Protein AF-A0A7M5X334-F1 (afdb_monomer_lite)

pLDDT: mean 76.58, std 9.31, range [53.94, 92.88]

Foldseek 3Di:
DAEQWEWEWDVVVDVVPTDIDIDDHDDPVDPFPNVVVVVPDDDDDKDKFFLVPDDPDPVSVCVQQDWTWDDDRHDTDTDRNVVDRIDIYDHYDYYDDDD

Structure (mmCIF, N/CA/C/O backbone):
data_AF-A0A7M5X334-F1
#
_entry.id   AF-A0A7M5X334-F1
#
loop_
_atom_site.group_PDB
_atom_site.id
_atom_site.type_symbol
_atom_site.label_atom_id
_atom_site.label_alt_id
_atom_site.label_comp_id
_atom_site.label_asym_id
_atom_site.label_entity_id
_atom_site.label_seq_id
_atom_site.pdbx_PDB_ins_code
_atom_site.Cartn_x
_atom_site.Cartn_y
_atom_site.Cartn_z
_atom_site.occupancy
_atom_site.B_iso_or_equiv
_atom_site.auth_seq_id
_atom_site.auth_comp_id
_atom_site.auth_asym_id
_atom_site.auth_atom_id
_atom_site.pdbx_PDB_model_num
ATOM 1 N N . MET A 1 1 ? -4.449 -2.944 -0.217 1.00 67.50 1 MET A N 1
ATOM 2 C CA . MET A 1 1 ? -3.144 -3.511 0.207 1.00 67.50 1 MET A CA 1
ATOM 3 C C . MET A 1 1 ? -2.250 -2.354 0.609 1.00 67.50 1 MET A C 1
ATOM 5 O O . MET A 1 1 ? -2.324 -1.331 -0.057 1.00 67.50 1 MET A O 1
ATOM 9 N N . VAL A 1 2 ? -1.483 -2.477 1.691 1.00 72.38 2 VAL A N 1
ATOM 10 C CA . VAL A 1 2 ? -0.601 -1.404 2.190 1.00 72.38 2 VAL A CA 1
ATOM 11 C C . VAL A 1 2 ? 0.832 -1.919 2.248 1.00 72.38 2 VAL A C 1
ATOM 13 O O . VAL A 1 2 ? 1.049 -3.077 2.610 1.00 72.38 2 VAL A O 1
ATOM 16 N N . TYR A 1 3 ? 1.797 -1.069 1.899 1.00 74.25 3 TYR A N 1
ATOM 17 C CA . TYR A 1 3 ? 3.214 -1.424 1.875 1.00 74.25 3 TYR A CA 1
ATOM 18 C C . TYR A 1 3 ? 4.000 -0.601 2.891 1.00 74.25 3 TYR A C 1
ATOM 20 O O . TYR A 1 3 ? 3.832 0.614 2.960 1.00 74.25 3 TYR A O 1
ATOM 28 N N . GLY A 1 4 ? 4.896 -1.252 3.631 1.00 75.75 4 GLY A N 1
ATOM 29 C CA . GLY A 1 4 ? 5.865 -0.554 4.475 1.00 75.75 4 GLY A CA 1
ATOM 30 C C . GLY A 1 4 ? 7.038 0.013 3.675 1.00 75.75 4 GLY A C 1
ATOM 31 O O . GLY A 1 4 ? 7.421 1.165 3.847 1.00 75.75 4 GLY A O 1
ATOM 32 N N . SER A 1 5 ? 7.630 -0.804 2.800 1.00 82.81 5 SER A N 1
ATOM 33 C CA . SER A 1 5 ? 8.836 -0.460 2.039 1.00 82.81 5 SER A CA 1
ATOM 34 C C . SER A 1 5 ? 8.996 -1.335 0.788 1.00 82.81 5 SER A C 1
ATOM 36 O O . SER A 1 5 ? 8.251 -2.29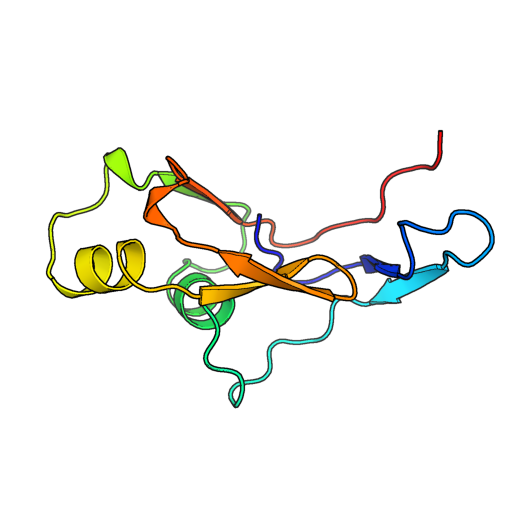7 0.589 1.00 82.81 5 SER A O 1
ATOM 38 N N . GLY A 1 6 ? 9.989 -1.026 -0.051 1.00 87.75 6 GLY A N 1
ATOM 39 C CA . GLY A 1 6 ? 10.377 -1.861 -1.189 1.00 87.75 6 GLY A CA 1
ATOM 40 C C . GLY A 1 6 ? 10.339 -1.123 -2.521 1.00 87.75 6 GLY A C 1
ATOM 41 O O . GLY A 1 6 ? 10.731 0.043 -2.616 1.00 87.75 6 GLY A O 1
ATOM 42 N N . GLN A 1 7 ? 9.908 -1.822 -3.565 1.00 91.25 7 GLN A N 1
ATOM 43 C CA . GLN A 1 7 ? 9.913 -1.327 -4.938 1.00 91.25 7 GLN A CA 1
ATOM 44 C C . GLN A 1 7 ? 8.595 -1.643 -5.640 1.00 91.25 7 GLN A C 1
ATOM 46 O O . GLN A 1 7 ? 7.961 -2.660 -5.364 1.00 91.25 7 GLN A O 1
ATOM 51 N N . PHE A 1 8 ? 8.205 -0.785 -6.578 1.00 88.94 8 PHE A N 1
ATOM 52 C CA . PHE A 1 8 ? 6.973 -0.934 -7.347 1.00 88.94 8 PHE A CA 1
ATOM 53 C C . PHE A 1 8 ? 7.187 -0.549 -8.817 1.00 88.94 8 PHE A C 1
ATOM 55 O O . PHE A 1 8 ? 8.189 0.076 -9.171 1.00 88.94 8 PHE A O 1
ATOM 62 N N . TRP A 1 9 ? 6.244 -0.930 -9.681 1.00 89.31 9 TRP A N 1
ATOM 63 C CA . TRP A 1 9 ? 6.207 -0.455 -11.064 1.00 89.31 9 TRP A CA 1
ATOM 64 C C . TRP A 1 9 ? 5.582 0.942 -11.113 1.00 89.31 9 TRP A C 1
ATOM 66 O O . TRP A 1 9 ? 4.377 1.093 -10.921 1.00 89.31 9 TRP A O 1
ATOM 76 N N . ASN A 1 10 ? 6.385 1.963 -11.391 1.00 88.88 10 ASN A N 1
ATOM 77 C CA . ASN A 1 10 ? 5.880 3.294 -11.717 1.00 88.88 10 ASN A CA 1
ATOM 78 C C . ASN A 1 10 ? 5.386 3.295 -13.170 1.00 88.88 10 ASN A C 1
ATOM 80 O O . ASN A 1 10 ? 5.936 2.573 -14.008 1.00 88.88 10 ASN A O 1
ATOM 84 N N . LYS A 1 11 ? 4.324 4.050 -13.466 1.00 88.19 11 LYS A N 1
ATOM 85 C CA . LYS A 1 11 ? 3.602 4.028 -14.742 1.00 88.19 11 LYS A CA 1
ATOM 86 C C . LYS A 1 11 ? 3.159 2.623 -15.146 1.00 88.19 11 LYS A C 1
ATOM 88 O O . LYS A 1 11 ? 3.183 2.277 -16.327 1.00 88.19 11 LYS A O 1
ATOM 93 N N . TRP A 1 12 ? 2.752 1.792 -14.184 1.00 85.31 12 TRP A N 1
ATOM 94 C CA . TRP A 1 12 ? 2.450 0.376 -14.431 1.00 85.31 12 TRP A CA 1
ATOM 95 C C . TRP A 1 12 ? 1.348 0.160 -15.481 1.00 85.31 12 TRP A C 1
ATOM 97 O O . TRP A 1 12 ? 1.385 -0.826 -16.213 1.00 85.31 12 TRP A O 1
ATOM 107 N N . GLN A 1 13 ? 0.420 1.113 -15.611 1.00 85.56 13 GLN A N 1
ATOM 108 C CA . GLN A 1 13 ? -0.654 1.105 -16.611 1.00 85.56 13 GLN A CA 1
ATOM 109 C C . GLN A 1 13 ? -0.160 1.339 -18.051 1.00 85.56 13 GLN A C 1
ATOM 111 O O . GLN A 1 13 ? -0.911 1.131 -19.002 1.00 85.56 13 GLN A O 1
ATOM 116 N N . ARG A 1 14 ? 1.091 1.787 -18.236 1.00 89.75 14 ARG A N 1
ATOM 117 C CA . ARG A 1 14 ? 1.706 2.073 -19.540 1.00 89.75 14 ARG A CA 1
ATOM 118 C C . ARG A 1 14 ? 2.961 1.215 -19.710 1.00 89.75 14 ARG A C 1
ATOM 120 O O . ARG A 1 14 ? 4.061 1.686 -19.425 1.00 89.75 14 ARG A O 1
ATOM 127 N N . PRO A 1 15 ? 2.841 -0.031 -20.207 1.00 88.00 15 PRO A N 1
ATOM 128 C CA . PRO A 1 15 ? 3.953 -0.985 -20.231 1.00 88.00 15 PRO A CA 1
ATOM 129 C C . PRO A 1 15 ? 5.231 -0.496 -20.925 1.00 88.00 15 PRO A C 1
ATOM 131 O O . PRO A 1 15 ? 6.318 -0.913 -20.539 1.00 88.00 15 PRO A O 1
ATOM 134 N N . ALA A 1 16 ? 5.119 0.391 -21.918 1.00 90.94 16 ALA A N 1
ATOM 135 C CA . ALA A 1 16 ? 6.266 0.973 -22.621 1.00 90.94 16 ALA A CA 1
ATOM 136 C C . ALA A 1 16 ? 6.991 2.076 -21.825 1.00 90.94 16 ALA A C 1
ATOM 138 O O . ALA A 1 16 ? 8.149 2.369 -22.101 1.00 90.94 16 ALA A O 1
ATOM 139 N N . GLU A 1 17 ? 6.318 2.693 -20.852 1.00 91.44 17 GLU A N 1
ATOM 140 C CA . GLU A 1 17 ? 6.863 3.772 -20.021 1.00 91.44 17 GLU A CA 1
ATOM 141 C C . GLU A 1 17 ? 7.189 3.317 -18.591 1.00 91.44 17 GLU A C 1
ATOM 143 O O . GLU A 1 17 ? 7.666 4.129 -17.795 1.00 91.44 17 GLU A O 1
ATOM 148 N N . ARG A 1 18 ? 6.898 2.058 -18.236 1.00 90.81 18 ARG A N 1
ATOM 149 C CA . ARG A 1 18 ? 7.062 1.569 -16.865 1.00 90.81 18 ARG A CA 1
ATOM 150 C C . ARG A 1 18 ? 8.531 1.444 -16.481 1.00 90.81 18 ARG A C 1
ATOM 152 O O . ARG A 1 18 ? 9.367 1.014 -17.274 1.00 90.81 18 ARG A O 1
ATOM 159 N N . PHE A 1 19 ? 8.825 1.731 -15.224 1.00 92.19 19 PHE A N 1
ATOM 160 C CA . PHE A 1 19 ? 10.141 1.514 -14.631 1.00 92.19 19 PHE A CA 1
ATOM 161 C C . PHE A 1 19 ? 9.994 1.131 -13.160 1.00 92.19 19 PHE A C 1
ATOM 163 O O . PHE A 1 19 ? 8.951 1.363 -12.546 1.00 92.19 19 PHE A O 1
ATOM 170 N N . ILE A 1 20 ? 11.030 0.505 -12.605 1.00 92.88 20 ILE A N 1
ATOM 171 C CA . ILE A 1 20 ? 11.061 0.166 -11.183 1.00 92.88 20 ILE A CA 1
ATOM 172 C C . ILE A 1 20 ? 11.424 1.424 -10.403 1.00 92.88 20 ILE A C 1
ATOM 174 O O . ILE A 1 20 ? 12.464 2.033 -10.655 1.00 92.88 20 ILE A O 1
ATOM 178 N N . ASP A 1 21 ? 10.584 1.773 -9.439 1.00 92.06 21 ASP A N 1
ATOM 179 C CA . ASP A 1 21 ? 10.792 2.895 -8.533 1.00 92.06 21 ASP A CA 1
ATOM 180 C C . ASP A 1 21 ? 10.732 2.422 -7.075 1.00 92.06 21 ASP A C 1
ATOM 182 O O . ASP A 1 21 ? 10.280 1.312 -6.771 1.00 92.06 21 ASP A O 1
ATOM 186 N N . LYS A 1 22 ? 11.236 3.247 -6.161 1.00 90.56 22 LYS A N 1
ATOM 187 C CA . LYS A 1 22 ? 11.228 2.962 -4.727 1.00 90.56 22 LYS A CA 1
ATOM 188 C C . LYS A 1 22 ? 9.909 3.392 -4.121 1.00 90.56 22 LYS A C 1
ATOM 190 O O . LYS A 1 22 ? 9.460 4.511 -4.355 1.00 90.56 22 LYS A O 1
ATOM 195 N N . ILE A 1 23 ? 9.335 2.535 -3.281 1.00 84.81 23 ILE A N 1
ATOM 196 C CA . ILE A 1 23 ? 8.245 2.938 -2.393 1.00 84.81 23 ILE A CA 1
ATOM 197 C C . ILE A 1 23 ? 8.811 4.039 -1.481 1.00 84.81 23 ILE A C 1
ATOM 199 O O . ILE A 1 23 ? 9.777 3.778 -0.761 1.00 84.81 23 ILE A O 1
ATOM 203 N N . PRO A 1 24 ? 8.288 5.275 -1.554 1.00 78.12 24 PRO A N 1
ATOM 204 C CA . PRO A 1 24 ? 8.758 6.381 -0.737 1.00 78.12 24 PRO A CA 1
ATOM 205 C C . PRO A 1 24 ? 8.594 6.069 0.737 1.00 78.12 24 PRO A C 1
ATOM 207 O O . PRO A 1 24 ? 7.607 5.451 1.135 1.00 78.12 24 PRO A O 1
ATOM 210 N N . GLU A 1 25 ? 9.555 6.537 1.524 1.00 73.88 25 GLU A N 1
ATOM 211 C CA . GLU A 1 25 ? 9.460 6.454 2.971 1.00 73.88 25 GLU A CA 1
ATOM 212 C C . GLU A 1 25 ? 8.202 7.168 3.458 1.00 73.88 25 GLU A C 1
ATOM 214 O O . GLU A 1 25 ? 7.703 8.124 2.847 1.00 73.88 25 GLU A O 1
ATOM 219 N N . TRP A 1 26 ? 7.677 6.660 4.563 1.00 67.56 26 TRP A N 1
ATOM 220 C CA . TRP A 1 26 ? 6.546 7.265 5.232 1.00 67.56 26 TRP A CA 1
ATOM 221 C C . TRP A 1 26 ? 6.860 8.723 5.610 1.00 67.56 26 TRP A C 1
ATOM 223 O O . TRP A 1 26 ? 7.913 9.027 6.166 1.00 67.56 26 TRP A O 1
ATOM 233 N N . ASP A 1 27 ? 5.921 9.621 5.307 1.00 66.69 27 ASP A N 1
ATOM 234 C CA . ASP A 1 27 ? 5.983 11.040 5.658 1.00 66.69 27 ASP A CA 1
ATOM 235 C C . ASP A 1 27 ? 4.966 11.325 6.767 1.00 66.69 27 ASP A C 1
ATOM 237 O O . ASP A 1 27 ? 3.756 11.233 6.549 1.00 66.69 27 ASP A O 1
ATOM 241 N N . GLU A 1 28 ? 5.454 11.708 7.948 1.00 60.53 28 GLU A N 1
ATOM 242 C CA . GLU A 1 28 ? 4.646 12.095 9.114 1.00 60.53 28 GLU A CA 1
ATOM 243 C C . GLU A 1 28 ? 3.611 13.184 8.819 1.00 60.53 28 GLU A C 1
ATOM 245 O O . GLU A 1 28 ? 2.577 13.255 9.485 1.00 60.53 28 GLU A O 1
ATOM 250 N N . LYS A 1 29 ? 3.864 14.030 7.815 1.00 62.56 29 LYS A N 1
ATOM 251 C CA . LYS A 1 29 ? 2.959 15.117 7.422 1.00 62.56 29 LYS A CA 1
ATOM 252 C C . LYS A 1 29 ? 1.772 14.621 6.602 1.00 62.56 29 LYS A C 1
ATOM 254 O O . LYS A 1 29 ? 0.807 15.363 6.416 1.00 62.56 29 LYS A O 1
ATOM 259 N N . ARG A 1 30 ? 1.820 13.383 6.106 1.00 58.56 30 ARG A N 1
ATOM 260 C CA . ARG A 1 30 ? 0.718 12.739 5.393 1.00 58.56 30 ARG A CA 1
ATOM 261 C C . ARG A 1 30 ? -0.116 11.945 6.388 1.00 58.56 30 ARG A C 1
ATOM 263 O O . ARG A 1 30 ? 0.219 10.821 6.751 1.00 58.56 30 ARG A O 1
ATOM 270 N N . VAL A 1 31 ? -1.237 12.528 6.802 1.00 53.94 31 VAL A N 1
ATOM 271 C CA . VAL A 1 31 ? -2.285 11.803 7.530 1.00 53.94 31 VAL A CA 1
ATOM 272 C C . VAL A 1 31 ? -3.001 10.897 6.526 1.00 53.94 31 VAL A C 1
ATOM 274 O O . VAL A 1 31 ? -3.969 11.301 5.888 1.00 53.94 31 VAL A O 1
ATOM 277 N N . SER A 1 32 ? -2.468 9.695 6.314 1.00 60.50 32 SER A N 1
ATOM 278 C CA . SER A 1 32 ? -3.100 8.650 5.503 1.00 60.50 32 SER A CA 1
ATOM 279 C C . SER A 1 32 ? -3.463 7.453 6.376 1.00 60.50 32 SER A C 1
ATOM 281 O O . SER A 1 32 ? -2.868 7.238 7.434 1.00 60.50 32 SER A O 1
ATOM 283 N N . PHE A 1 33 ? -4.417 6.641 5.922 1.00 64.94 33 PHE A N 1
ATOM 284 C CA . PHE A 1 33 ? -4.733 5.345 6.532 1.00 64.94 33 PHE A CA 1
ATOM 285 C C . PHE A 1 33 ? -3.481 4.501 6.801 1.00 64.94 33 PHE A C 1
ATOM 287 O O . PHE A 1 33 ? -3.329 3.895 7.860 1.00 64.94 33 PHE A O 1
ATOM 294 N N . GLU A 1 34 ? -2.560 4.520 5.838 1.00 62.19 34 GLU A N 1
ATOM 295 C CA . GLU A 1 34 ? -1.289 3.808 5.902 1.00 62.19 34 GLU A CA 1
ATOM 296 C C . GLU A 1 34 ? -0.492 4.223 7.141 1.00 62.19 34 GLU A C 1
ATOM 298 O O . GLU A 1 34 ? 0.124 3.372 7.772 1.00 62.19 34 GLU A O 1
ATOM 303 N N . SER A 1 35 ? -0.554 5.498 7.544 1.00 63.53 35 SER A N 1
ATOM 304 C CA . SER A 1 35 ? 0.133 6.001 8.737 1.00 63.53 35 SER A CA 1
ATOM 305 C C . SER A 1 35 ? -0.448 5.439 10.038 1.00 63.53 35 SER A C 1
ATOM 307 O O . SER A 1 35 ? 0.311 5.072 10.933 1.00 63.53 35 SER A O 1
ATOM 309 N N . GLU A 1 36 ? -1.772 5.312 10.139 1.00 65.50 36 GLU A N 1
ATOM 310 C CA . GLU A 1 36 ? -2.435 4.778 11.334 1.00 65.50 36 GLU A CA 1
ATOM 311 C C . GLU A 1 36 ? -2.223 3.266 11.454 1.00 65.50 36 GLU A C 1
ATOM 313 O O . GLU A 1 36 ? -1.906 2.777 12.540 1.00 65.50 36 GLU A O 1
ATOM 318 N N . ILE A 1 37 ? -2.294 2.529 10.338 1.00 66.12 37 ILE A N 1
ATOM 319 C CA . ILE A 1 37 ? -1.955 1.100 10.316 1.00 66.12 37 ILE A CA 1
ATOM 320 C C . ILE A 1 37 ? -0.482 0.888 10.655 1.00 66.12 37 ILE A C 1
ATOM 322 O O . ILE A 1 37 ? -0.166 0.120 11.556 1.00 66.12 37 ILE A O 1
ATOM 326 N N . THR A 1 38 ? 0.434 1.577 9.972 1.00 65.50 38 THR A N 1
ATOM 327 C CA . THR A 1 38 ? 1.874 1.317 10.127 1.00 65.50 38 THR A CA 1
ATOM 328 C C . THR A 1 38 ? 2.347 1.597 11.557 1.00 65.50 38 THR A C 1
ATOM 330 O O . THR A 1 38 ? 3.197 0.874 12.067 1.00 65.50 38 THR A O 1
ATOM 333 N N . LYS A 1 39 ? 1.756 2.586 12.246 1.00 66.25 39 LYS A N 1
ATOM 334 C CA . LYS A 1 39 ? 2.040 2.883 13.663 1.00 66.25 39 LYS A CA 1
ATOM 335 C C . LYS A 1 39 ? 1.482 1.852 14.643 1.00 66.25 39 LYS A C 1
ATOM 337 O O . LYS A 1 39 ? 2.012 1.719 15.743 1.00 66.25 39 LYS A O 1
ATOM 342 N N . SER A 1 40 ? 0.379 1.193 14.295 1.00 65.06 40 SER A N 1
ATOM 343 C CA . SER A 1 40 ? -0.337 0.276 15.191 1.00 65.06 40 SER A CA 1
ATOM 344 C C . SER A 1 40 ? 0.063 -1.188 15.009 1.00 65.06 40 SER A C 1
ATOM 346 O O . SER A 1 40 ? -0.252 -2.016 15.866 1.00 65.06 40 SER A O 1
ATOM 348 N N . LEU A 1 41 ? 0.795 -1.512 13.942 1.00 67.19 41 LEU A N 1
ATOM 349 C CA . LEU A 1 41 ? 1.329 -2.847 13.727 1.00 67.19 41 LEU A CA 1
ATOM 350 C C . LEU A 1 41 ? 2.560 -3.094 14.620 1.00 67.19 41 LEU A C 1
ATOM 352 O O . LEU A 1 41 ? 3.509 -2.306 14.591 1.00 67.19 41 LEU A O 1
ATOM 356 N N . PRO A 1 42 ? 2.584 -4.186 15.410 1.00 58.41 42 PRO A N 1
ATOM 357 C CA . PRO A 1 42 ? 3.801 -4.601 16.095 1.00 58.41 42 PRO A CA 1
ATOM 358 C C . PRO A 1 42 ? 4.891 -4.847 15.045 1.00 58.41 42 PRO A C 1
ATOM 360 O O . PRO A 1 42 ? 4.623 -5.389 13.978 1.00 58.41 42 PRO A O 1
ATOM 363 N N . GLY A 1 43 ? 6.109 -4.380 15.313 1.00 65.44 43 GLY A N 1
ATOM 364 C CA . GLY A 1 43 ? 7.181 -4.370 14.320 1.00 65.44 43 GLY A CA 1
ATOM 365 C C . GLY A 1 43 ? 7.497 -5.739 13.693 1.00 65.44 43 GLY A C 1
ATOM 366 O O . GLY A 1 43 ? 7.406 -6.776 14.345 1.00 65.44 43 GLY A O 1
ATOM 367 N N . ASN A 1 44 ? 7.970 -5.669 12.441 1.00 62.69 44 ASN A N 1
ATOM 368 C CA . ASN A 1 44 ? 8.533 -6.720 11.580 1.00 62.69 44 ASN A CA 1
ATOM 369 C C . ASN A 1 44 ? 7.608 -7.893 11.214 1.00 62.69 44 ASN A C 1
ATOM 371 O O . ASN A 1 44 ? 7.760 -9.004 11.720 1.00 62.69 44 ASN A O 1
ATOM 375 N N . GLY A 1 45 ? 6.719 -7.676 10.241 1.00 75.44 45 GLY A N 1
ATOM 376 C CA . GLY A 1 45 ? 6.016 -8.769 9.577 1.00 75.44 45 GLY A CA 1
ATOM 377 C C . GLY A 1 45 ? 4.991 -8.326 8.538 1.00 75.44 45 GLY A C 1
ATOM 378 O O . GLY A 1 45 ? 4.637 -7.151 8.434 1.00 75.44 45 GLY A O 1
ATOM 379 N N . ASN A 1 46 ? 4.507 -9.302 7.773 1.00 84.94 46 ASN A N 1
ATOM 380 C CA . ASN A 1 46 ? 3.285 -9.160 6.990 1.00 84.94 46 ASN A CA 1
ATOM 381 C C . ASN A 1 46 ? 2.092 -9.444 7.906 1.00 84.94 46 ASN A C 1
ATOM 383 O O . ASN A 1 46 ? 2.139 -10.387 8.698 1.00 84.94 46 ASN A O 1
ATOM 387 N N . TYR A 1 47 ? 1.019 -8.670 7.774 1.00 82.44 47 TYR A N 1
ATOM 388 C CA . TYR A 1 47 ? -0.165 -8.800 8.620 1.00 82.44 47 TYR A CA 1
ATOM 389 C C . TYR A 1 47 ? -1.433 -8.817 7.781 1.00 82.44 47 TYR A C 1
ATOM 391 O O . TYR A 1 47 ? -1.532 -8.132 6.765 1.00 82.44 47 TYR A O 1
ATOM 399 N N . PHE A 1 48 ? -2.419 -9.578 8.240 1.00 84.19 48 PHE A N 1
ATOM 400 C CA . PHE A 1 48 ? -3.792 -9.459 7.780 1.00 84.19 48 PHE A CA 1
ATOM 401 C C . PHE A 1 48 ? -4.613 -8.826 8.897 1.00 84.19 48 PHE A C 1
ATOM 403 O O . PHE A 1 48 ? -4.592 -9.299 10.032 1.00 84.19 48 PHE A O 1
ATOM 410 N N . ILE A 1 49 ? -5.300 -7.739 8.570 1.00 77.31 49 ILE A N 1
ATOM 411 C CA . ILE A 1 49 ? -6.234 -7.067 9.461 1.00 77.31 49 ILE A CA 1
ATOM 412 C C . ILE A 1 49 ? -7.629 -7.416 8.960 1.00 77.31 49 ILE A C 1
ATOM 414 O O . ILE A 1 49 ? -8.031 -6.972 7.887 1.00 77.31 49 ILE A O 1
ATOM 418 N N . ASP A 1 50 ? -8.339 -8.223 9.738 1.00 80.12 50 ASP A N 1
ATOM 419 C CA . ASP A 1 50 ? -9.740 -8.566 9.510 1.00 80.12 50 ASP A CA 1
ATOM 420 C C . ASP A 1 50 ? -10.629 -7.475 10.124 1.00 80.12 50 ASP A C 1
ATOM 422 O O . ASP A 1 50 ? -10.651 -7.300 11.347 1.00 80.12 50 ASP A O 1
ATOM 426 N N . PHE A 1 51 ? -11.347 -6.721 9.287 1.00 76.81 51 PHE A N 1
ATOM 427 C CA . PHE A 1 51 ? -12.227 -5.657 9.770 1.00 76.81 51 PHE A CA 1
ATOM 428 C C . PHE A 1 51 ? -13.528 -6.206 10.364 1.00 76.81 51 PHE A C 1
ATOM 430 O O . PHE A 1 51 ? -14.116 -5.557 11.230 1.00 76.81 51 PHE A O 1
ATOM 437 N N . SER A 1 52 ? -13.956 -7.411 9.974 1.00 76.25 52 SER A N 1
ATOM 438 C CA . SER A 1 52 ? -15.157 -8.056 10.520 1.00 76.25 52 SER A CA 1
ATOM 439 C C . SER A 1 52 ? -14.968 -8.500 11.976 1.00 76.25 52 SER A C 1
ATOM 441 O O . SER A 1 52 ? -15.897 -8.429 12.785 1.00 76.25 52 SER A O 1
ATOM 443 N N . ALA A 1 53 ? -13.742 -8.895 12.330 1.00 71.50 53 ALA A N 1
ATOM 444 C CA . ALA A 1 53 ? -13.354 -9.295 13.680 1.00 71.50 53 ALA A CA 1
ATOM 445 C C . ALA A 1 53 ? -13.031 -8.104 14.596 1.00 71.50 53 ALA A C 1
ATOM 447 O O . ALA A 1 53 ? -12.723 -8.278 15.781 1.00 71.50 53 ALA A O 1
ATOM 448 N N . ALA A 1 54 ? -13.052 -6.887 14.060 1.00 67.00 54 ALA A N 1
ATOM 449 C CA . ALA A 1 54 ? -12.505 -5.751 14.759 1.00 67.00 54 ALA A CA 1
ATOM 450 C C . ALA A 1 54 ? -13.471 -5.208 15.836 1.00 67.00 54 ALA A C 1
ATOM 452 O O . ALA A 1 54 ? -14.694 -5.197 15.648 1.00 67.00 54 ALA A O 1
ATOM 453 N N . PRO A 1 55 ? -12.959 -4.746 16.997 1.00 69.50 55 PRO A N 1
ATOM 454 C CA . PRO A 1 55 ? -13.811 -4.254 18.071 1.00 69.50 55 PRO A CA 1
ATOM 455 C C . PRO A 1 55 ? -14.683 -3.100 17.577 1.00 69.50 55 PRO A C 1
ATOM 457 O O . PRO A 1 55 ? -14.179 -2.167 16.951 1.00 69.50 55 PRO A O 1
ATOM 460 N N . LYS A 1 56 ? -15.973 -3.110 17.933 1.00 69.88 56 LYS A N 1
ATOM 461 C CA . LYS A 1 56 ? -16.937 -2.030 17.643 1.00 69.88 56 LYS A CA 1
ATOM 462 C C . LYS A 1 56 ? -16.662 -0.766 18.472 1.00 69.88 56 LYS A C 1
ATOM 464 O O . LYS A 1 56 ? -17.552 -0.239 19.133 1.00 69.88 56 LYS A O 1
ATOM 469 N N . ASN A 1 57 ? -15.417 -0.304 18.498 1.00 74.19 57 ASN A N 1
ATOM 470 C CA . ASN A 1 57 ? -15.059 0.959 19.112 1.00 74.19 57 ASN A CA 1
ATOM 471 C C . ASN A 1 57 ? -15.313 2.108 18.122 1.00 74.19 57 ASN A C 1
ATOM 473 O O . ASN A 1 57 ? -15.249 1.944 16.902 1.00 74.19 57 ASN A O 1
ATOM 477 N N . PHE A 1 58 ? -15.619 3.284 18.668 1.00 60.47 58 PHE A N 1
ATOM 478 C CA . PHE A 1 58 ? -16.010 4.461 17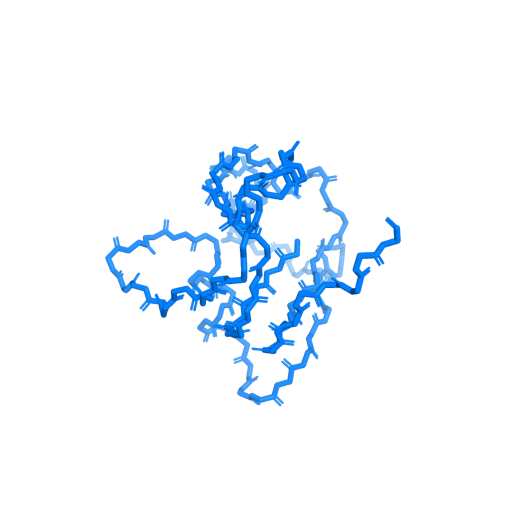.891 1.00 60.47 58 PHE A CA 1
ATOM 479 C C . PHE A 1 58 ? -14.941 4.898 16.878 1.00 60.47 58 PHE A C 1
ATOM 481 O O . PHE A 1 58 ? -15.274 5.309 15.772 1.00 60.47 58 PHE A O 1
ATOM 488 N N . LYS A 1 59 ? -13.653 4.774 17.229 1.00 67.81 59 LYS A N 1
ATOM 489 C CA . LYS A 1 59 ? -12.541 5.197 16.365 1.00 67.81 59 LYS A CA 1
ATOM 490 C C . LYS A 1 59 ? -12.447 4.349 15.102 1.00 67.81 59 LYS A C 1
ATOM 492 O O . LYS A 1 59 ? -12.267 4.901 14.023 1.00 67.81 59 LYS A O 1
ATOM 497 N N . LEU A 1 60 ? -12.598 3.034 15.233 1.00 68.56 60 LEU A N 1
ATOM 498 C CA . LEU A 1 60 ? -12.555 2.138 14.090 1.00 68.56 60 LEU A CA 1
ATOM 499 C C . LEU A 1 60 ? -13.811 2.260 13.227 1.00 68.56 60 LEU A C 1
ATOM 501 O O . LEU A 1 60 ? -13.704 2.252 12.012 1.00 68.56 60 LEU A O 1
ATOM 505 N N . GLN A 1 61 ? -14.994 2.420 13.823 1.00 70.56 61 GLN A N 1
ATOM 506 C CA . GLN A 1 61 ? -16.205 2.646 13.029 1.00 70.56 61 GLN A CA 1
ATOM 507 C C . GLN A 1 61 ? -16.133 3.950 12.239 1.00 70.56 61 GLN A C 1
ATOM 509 O O . GLN A 1 61 ? -16.426 3.947 11.050 1.00 70.56 61 GLN A O 1
ATOM 514 N N . TYR A 1 62 ? -15.677 5.032 12.878 1.00 72.44 62 TYR A N 1
ATOM 515 C CA . TYR A 1 62 ? -15.442 6.305 12.205 1.00 72.44 62 TYR A CA 1
ATOM 516 C C . TYR A 1 62 ? -14.435 6.154 11.064 1.00 72.44 62 TYR A C 1
ATOM 518 O O . TYR A 1 62 ? -14.663 6.651 9.965 1.00 72.44 62 TYR A O 1
ATOM 526 N N . PHE A 1 63 ? -13.350 5.424 11.313 1.00 74.62 63 PHE A N 1
ATOM 527 C CA . PHE A 1 63 ? -12.364 5.081 10.302 1.00 74.62 63 PHE A CA 1
ATOM 528 C C . PHE A 1 63 ? -12.996 4.324 9.116 1.00 74.62 63 PHE A C 1
ATOM 530 O O . PHE A 1 63 ? -12.818 4.732 7.972 1.00 74.62 63 PHE A O 1
ATOM 537 N N . MET A 1 64 ? -13.786 3.279 9.383 1.00 75.69 64 MET A N 1
ATOM 538 C 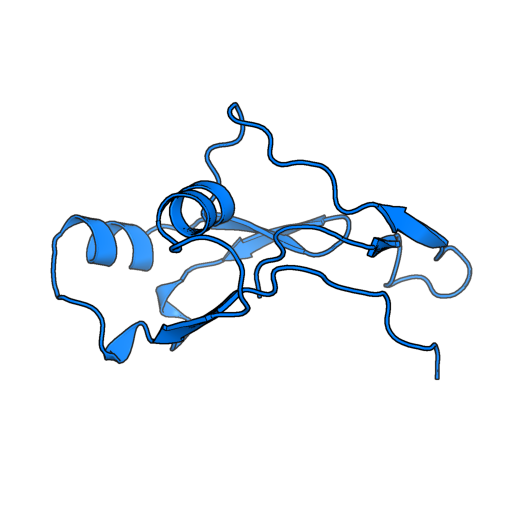CA . MET A 1 64 ? -14.421 2.452 8.351 1.00 75.69 64 MET A CA 1
ATOM 539 C C . MET A 1 64 ? -15.450 3.219 7.510 1.00 75.69 64 MET A C 1
ATOM 541 O O . MET A 1 64 ? -15.633 2.914 6.335 1.00 75.69 64 MET A O 1
ATOM 545 N N . SER A 1 65 ? -16.104 4.222 8.101 1.00 77.12 65 SER A N 1
ATOM 546 C CA . SER A 1 65 ? -17.130 5.042 7.449 1.00 77.12 65 SER A CA 1
ATOM 547 C C . SER A 1 65 ? -16.600 6.329 6.809 1.00 77.12 65 SER A C 1
ATOM 549 O O . SER A 1 65 ? -17.394 7.125 6.313 1.00 77.12 65 SER A O 1
ATOM 551 N N . THR A 1 66 ? -15.295 6.599 6.884 1.00 79.25 66 THR A N 1
ATOM 552 C CA . THR A 1 66 ? -14.705 7.833 6.349 1.00 79.25 66 THR A CA 1
ATOM 553 C C . THR A 1 66 ? -14.002 7.530 5.028 1.00 79.25 66 THR A C 1
ATOM 555 O O . THR A 1 66 ? -13.181 6.617 4.997 1.00 79.25 66 THR A O 1
ATOM 558 N N . PRO A 1 67 ? -14.269 8.285 3.946 1.00 81.19 67 PRO A N 1
ATOM 559 C CA . PRO A 1 67 ? -13.479 8.196 2.725 1.00 81.19 67 PRO A CA 1
ATOM 560 C C . PRO A 1 67 ? -12.015 8.557 2.989 1.00 81.19 67 PRO A C 1
ATOM 562 O O . PRO A 1 67 ? -11.714 9.562 3.638 1.00 81.19 67 PRO A O 1
ATOM 565 N N . LEU A 1 68 ? -11.096 7.742 2.481 1.00 76.25 68 LEU A N 1
ATOM 566 C CA . LEU A 1 68 ? -9.662 7.900 2.692 1.00 76.25 68 LEU A CA 1
ATOM 567 C C . LEU A 1 68 ? -8.926 7.936 1.366 1.00 76.25 68 LEU A C 1
ATOM 569 O O . LEU A 1 68 ? -9.210 7.175 0.446 1.00 76.25 68 LEU A O 1
ATOM 573 N N . SER A 1 69 ? -7.902 8.782 1.316 1.00 74.94 69 SER A N 1
ATOM 574 C CA . SER A 1 69 ? -6.936 8.766 0.227 1.00 74.94 69 SER A CA 1
ATOM 575 C C . SER A 1 69 ? -5.897 7.682 0.504 1.00 74.94 69 SER A C 1
ATOM 577 O O . SER A 1 69 ? -5.094 7.815 1.435 1.00 74.94 69 SER A O 1
ATOM 579 N N . LEU A 1 70 ? -5.918 6.613 -0.289 1.00 75.81 70 LEU A N 1
ATOM 580 C CA . LEU A 1 70 ? -4.898 5.570 -0.279 1.00 75.81 70 LEU A CA 1
ATOM 581 C C . LEU A 1 70 ? -4.008 5.716 -1.508 1.00 75.81 70 LEU A C 1
ATOM 583 O O . LEU A 1 70 ? -4.470 6.082 -2.591 1.00 75.81 70 LEU A O 1
ATOM 587 N N . ARG A 1 71 ? -2.718 5.439 -1.341 1.00 75.00 71 ARG A N 1
ATOM 588 C CA . ARG A 1 71 ? -1.791 5.412 -2.456 1.00 75.00 71 ARG A CA 1
ATOM 589 C C . ARG A 1 71 ? -1.763 4.020 -3.072 1.00 75.00 71 ARG A C 1
ATOM 591 O O . ARG A 1 71 ? -1.516 3.030 -2.395 1.00 75.00 71 ARG A O 1
ATOM 598 N N . GLU A 1 72 ? -1.903 3.967 -4.384 1.00 75.62 72 GLU A N 1
ATOM 599 C CA . GLU A 1 72 ? -1.676 2.765 -5.168 1.00 75.62 72 GLU A CA 1
ATOM 600 C C . GLU A 1 72 ? -0.531 3.037 -6.146 1.00 75.62 72 GLU A C 1
ATOM 602 O O . GLU A 1 72 ? -0.683 3.813 -7.085 1.00 75.62 72 GLU A O 1
ATOM 607 N N . ASN A 1 73 ? 0.635 2.424 -5.910 1.00 76.31 73 ASN A N 1
ATOM 608 C CA . ASN A 1 73 ? 1.838 2.575 -6.738 1.00 76.31 73 ASN A CA 1
ATOM 609 C C . ASN A 1 73 ? 2.243 4.055 -6.951 1.00 76.31 73 ASN A C 1
ATOM 611 O O . ASN A 1 73 ? 2.918 4.664 -6.109 1.00 76.31 73 ASN A O 1
ATOM 615 N N . ASP A 1 74 ? 1.833 4.631 -8.077 1.00 75.44 74 ASP A N 1
ATOM 616 C CA . ASP A 1 74 ? 2.128 5.973 -8.573 1.00 75.44 74 ASP A CA 1
ATOM 617 C C . ASP A 1 74 ? 0.939 6.953 -8.536 1.00 75.44 74 ASP A C 1
ATOM 619 O O . ASP A 1 74 ? 1.122 8.119 -8.887 1.00 75.44 74 ASP A O 1
ATOM 623 N N . TYR A 1 75 ? -0.249 6.543 -8.079 1.00 75.38 75 TYR A N 1
ATOM 624 C CA . TYR A 1 75 ? -1.411 7.429 -7.944 1.00 75.38 75 TYR A CA 1
ATOM 625 C C . TYR A 1 75 ? -2.115 7.305 -6.589 1.00 75.38 75 TYR A C 1
ATOM 627 O O . TYR A 1 75 ? -1.797 6.456 -5.758 1.00 75.38 75 TYR A O 1
ATOM 635 N N . TYR A 1 76 ? -3.064 8.211 -6.354 1.00 80.00 76 TYR A N 1
ATOM 636 C CA . TYR A 1 76 ? -3.952 8.184 -5.198 1.00 80.00 76 TYR A CA 1
ATOM 637 C C . TYR A 1 76 ? -5.358 7.816 -5.637 1.00 80.00 76 TYR A C 1
ATOM 639 O O . TYR A 1 76 ? -5.839 8.298 -6.664 1.00 80.00 76 TYR A O 1
ATOM 647 N N . MET A 1 77 ? -6.021 7.006 -4.828 1.00 77.19 77 MET A N 1
ATOM 648 C CA . MET A 1 77 ? -7.424 6.662 -4.983 1.00 77.19 77 MET A CA 1
ATOM 649 C C . MET A 1 77 ? -8.182 7.017 -3.708 1.00 77.19 77 MET A C 1
ATOM 651 O O . MET A 1 77 ? -7.651 6.904 -2.603 1.00 77.19 77 MET A O 1
ATOM 655 N N . GLN A 1 78 ? -9.424 7.464 -3.872 1.00 79.69 78 GLN A N 1
ATOM 656 C CA . GLN A 1 78 ? -10.358 7.569 -2.758 1.00 79.69 78 GLN A CA 1
ATOM 657 C C . GLN 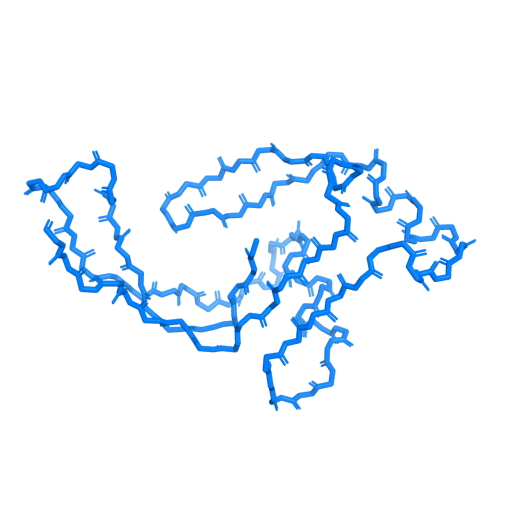A 1 78 ? -10.974 6.193 -2.542 1.00 79.69 78 GLN A C 1
ATOM 659 O O . GLN A 1 78 ? -11.490 5.602 -3.489 1.00 79.69 78 GLN A O 1
ATOM 664 N N . ILE A 1 79 ? -10.885 5.693 -1.317 1.00 76.94 79 ILE A N 1
ATOM 665 C CA . ILE A 1 79 ? -11.495 4.433 -0.906 1.00 76.94 79 ILE A CA 1
ATOM 666 C C . ILE A 1 79 ? -12.412 4.673 0.276 1.00 76.94 79 ILE A C 1
ATOM 668 O O . ILE A 1 79 ? -12.096 5.460 1.169 1.00 76.94 79 ILE A O 1
ATOM 672 N N . GLU A 1 80 ? -13.525 3.957 0.304 1.00 80.25 80 GLU A N 1
ATOM 673 C CA . GLU A 1 80 ? -14.353 3.839 1.492 1.00 80.25 80 GLU A CA 1
ATOM 674 C C . GLU A 1 80 ? -14.022 2.490 2.140 1.00 80.25 80 GLU A C 1
ATOM 676 O O . GLU A 1 80 ? -14.336 1.450 1.563 1.00 80.25 80 GLU A O 1
ATOM 681 N N . PRO A 1 81 ? -13.358 2.445 3.310 1.00 74.06 81 PRO A N 1
ATOM 682 C CA . PRO A 1 81 ? -12.896 1.173 3.867 1.00 74.06 81 PRO A CA 1
ATOM 683 C C . PRO A 1 81 ? -14.025 0.181 4.166 1.00 74.06 81 PRO A C 1
ATOM 685 O O . PRO A 1 81 ? -13.774 -1.018 4.195 1.00 74.06 81 PRO A O 1
ATOM 688 N N . GLN A 1 82 ? -15.263 0.661 4.344 1.00 74.12 82 GLN A N 1
ATOM 689 C CA . GLN A 1 82 ? -16.470 -0.170 4.438 1.00 74.12 82 GLN A CA 1
ATOM 690 C C . GLN A 1 82 ? -16.702 -1.096 3.235 1.00 74.12 82 GLN A C 1
ATOM 692 O O . GLN A 1 82 ? -17.446 -2.063 3.362 1.00 74.12 82 GLN A O 1
ATOM 697 N N . GLU A 1 83 ? -16.084 -0.828 2.083 1.00 75.62 83 GLU A N 1
ATOM 698 C CA . GLU A 1 83 ? -16.161 -1.700 0.908 1.00 75.62 83 GLU A CA 1
ATOM 699 C C . GLU A 1 83 ? -15.284 -2.956 1.045 1.00 75.62 83 GLU A C 1
ATOM 701 O O . GLU A 1 83 ? -15.365 -3.854 0.207 1.00 75.62 83 GLU A O 1
ATOM 706 N N . TRP A 1 84 ? -14.399 -3.016 2.047 1.00 79.19 84 TRP A N 1
ATOM 707 C CA . TRP A 1 84 ? -13.421 -4.089 2.219 1.00 79.19 84 TRP A CA 1
ATOM 708 C C . TRP A 1 84 ? -13.708 -4.887 3.497 1.00 79.19 84 TRP A C 1
ATOM 710 O O . TRP A 1 84 ? -13.963 -4.321 4.556 1.00 79.19 84 TRP A O 1
ATOM 720 N N . ASP A 1 85 ? -13.565 -6.213 3.429 1.00 78.94 85 ASP A N 1
ATOM 721 C CA . ASP A 1 85 ? -13.671 -7.091 4.608 1.00 78.94 85 ASP A CA 1
ATOM 722 C C . ASP A 1 85 ? -12.401 -7.069 5.483 1.00 78.94 85 ASP A C 1
ATOM 724 O O . ASP A 1 85 ? -12.395 -7.509 6.634 1.00 78.94 85 ASP A O 1
ATOM 728 N N . GLY A 1 86 ? -11.296 -6.549 4.947 1.00 81.19 86 GLY A N 1
ATOM 729 C CA . GLY A 1 86 ? -10.008 -6.492 5.624 1.00 81.19 86 GLY A CA 1
ATOM 730 C C . GLY A 1 86 ? -8.916 -5.872 4.762 1.00 81.19 86 GLY A C 1
ATOM 731 O O . GLY A 1 86 ? -9.136 -5.468 3.618 1.00 81.19 86 GLY A O 1
ATOM 732 N N . CYS A 1 87 ? -7.696 -5.830 5.289 1.00 81.00 87 CYS A N 1
ATOM 733 C CA . CYS A 1 87 ? -6.527 -5.416 4.525 1.00 81.00 87 CYS A CA 1
ATOM 734 C C . CYS A 1 87 ? -5.293 -6.263 4.834 1.00 81.00 87 CYS A C 1
ATOM 736 O O . CYS A 1 87 ? -5.034 -6.642 5.974 1.00 81.00 87 CYS A O 1
ATOM 738 N N . ILE A 1 88 ? -4.489 -6.504 3.802 1.00 84.38 88 ILE A N 1
ATOM 739 C CA . ILE A 1 88 ? -3.161 -7.103 3.936 1.00 84.38 88 ILE A CA 1
ATOM 740 C C . ILE A 1 88 ? -2.124 -5.978 3.951 1.00 84.38 88 ILE A C 1
ATOM 742 O O . ILE A 1 88 ? -2.097 -5.138 3.041 1.00 84.38 88 ILE A O 1
ATOM 746 N N . TYR A 1 89 ? -1.274 -5.994 4.972 1.00 82.06 89 TYR A N 1
ATOM 747 C CA . TYR A 1 89 ? -0.051 -5.212 5.063 1.00 82.06 89 TYR A CA 1
ATOM 748 C C . TYR A 1 89 ? 1.146 -6.082 4.682 1.00 82.06 89 TYR A C 1
ATOM 750 O O . TYR A 1 89 ? 1.343 -7.164 5.244 1.00 82.06 89 TYR A O 1
ATOM 758 N N . LEU A 1 90 ? 1.958 -5.588 3.752 1.00 84.19 90 LEU A N 1
ATOM 759 C CA . LEU A 1 90 ? 3.228 -6.193 3.372 1.00 84.19 90 LEU A CA 1
ATOM 760 C C . LEU A 1 90 ? 4.374 -5.301 3.845 1.00 84.19 90 LEU A C 1
ATOM 762 O O . LEU A 1 90 ? 4.447 -4.127 3.482 1.00 84.19 90 LEU A O 1
ATOM 766 N N . GLN A 1 91 ? 5.303 -5.857 4.620 1.00 81.50 91 GLN A N 1
ATOM 767 C CA . GLN A 1 91 ? 6.450 -5.092 5.109 1.00 81.50 91 GLN A CA 1
ATOM 768 C C . GLN A 1 91 ? 7.390 -4.687 3.966 1.00 81.50 91 GLN A C 1
ATOM 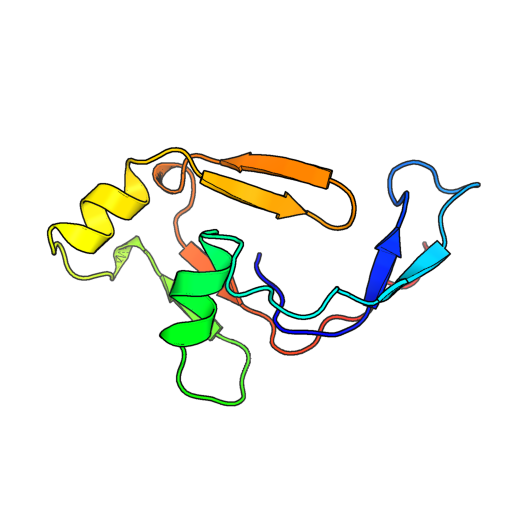770 O O . GLN A 1 91 ? 7.888 -3.558 3.930 1.00 81.50 91 GLN A O 1
ATOM 775 N N . ILE A 1 92 ? 7.631 -5.616 3.040 1.00 84.75 92 ILE A N 1
ATOM 776 C CA . ILE A 1 92 ? 8.493 -5.430 1.874 1.00 84.75 92 ILE A CA 1
ATOM 777 C C . ILE A 1 92 ? 7.734 -5.920 0.644 1.00 84.75 92 ILE A C 1
ATOM 779 O O . ILE A 1 92 ? 7.293 -7.069 0.606 1.00 84.75 92 ILE A O 1
ATOM 783 N N . ALA A 1 93 ? 7.609 -5.058 -0.362 1.00 86.31 93 ALA A N 1
ATOM 784 C CA . ALA A 1 93 ? 7.063 -5.405 -1.668 1.00 86.31 93 ALA A CA 1
ATOM 785 C C . ALA A 1 93 ? 8.143 -5.361 -2.756 1.00 86.31 93 ALA A C 1
ATOM 787 O O . ALA A 1 93 ? 9.063 -4.538 -2.716 1.00 86.31 93 ALA A O 1
ATOM 788 N N . SER A 1 94 ? 8.015 -6.243 -3.742 1.00 88.12 94 SER A N 1
ATOM 789 C CA . SER A 1 94 ? 8.838 -6.256 -4.948 1.00 88.12 94 SER A CA 1
ATOM 790 C C . SER A 1 94 ? 7.953 -6.175 -6.195 1.00 88.12 94 SER A C 1
ATOM 792 O O . SER A 1 94 ? 6.830 -6.690 -6.194 1.00 88.12 94 SER A O 1
ATOM 794 N N . PRO A 1 95 ? 8.431 -5.527 -7.272 1.00 86.94 95 PRO A N 1
ATOM 795 C CA . PRO A 1 95 ? 7.691 -5.458 -8.520 1.00 86.94 95 PRO A CA 1
ATOM 796 C C . PRO A 1 95 ? 7.520 -6.865 -9.098 1.00 86.94 95 PRO A C 1
ATOM 798 O O . PRO A 1 95 ? 8.469 -7.649 -9.154 1.00 86.94 95 PRO A O 1
ATOM 801 N N . ALA A 1 96 ? 6.306 -7.174 -9.553 1.00 83.94 96 ALA A N 1
ATOM 802 C CA . ALA A 1 96 ? 6.019 -8.446 -10.203 1.00 83.94 96 ALA A CA 1
ATOM 803 C C . ALA A 1 96 ? 6.859 -8.621 -11.478 1.00 83.94 96 ALA A C 1
ATOM 805 O O . ALA A 1 96 ? 7.12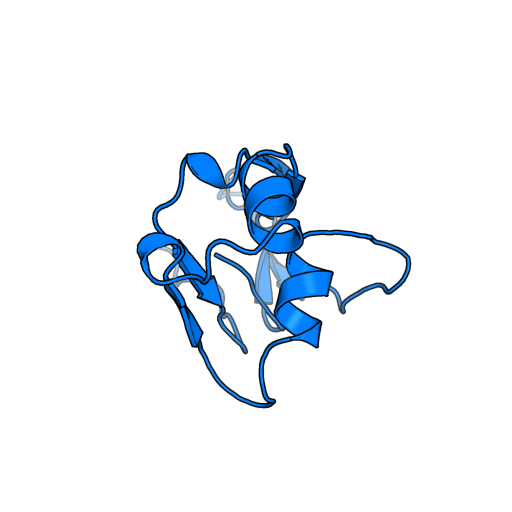8 -7.649 -12.196 1.00 83.94 96 ALA A O 1
ATOM 806 N N . THR A 1 97 ? 7.232 -9.864 -11.786 1.00 83.75 97 THR A N 1
ATOM 807 C CA . THR A 1 97 ? 7.858 -10.204 -13.067 1.00 83.75 97 THR A CA 1
ATOM 808 C C . THR A 1 97 ? 6.879 -9.890 -14.200 1.00 83.75 97 THR A C 1
ATOM 810 O O . THR A 1 97 ? 5.739 -10.354 -14.148 1.00 83.75 97 THR A O 1
ATOM 813 N N . PRO A 1 98 ? 7.282 -9.110 -15.216 1.00 73.44 98 PRO A N 1
ATOM 814 C CA . PRO A 1 98 ? 6.444 -8.897 -16.382 1.00 73.44 98 PRO A CA 1
ATOM 815 C C . PRO A 1 98 ? 6.114 -10.214 -17.085 1.00 73.44 98 PRO A C 1
ATOM 817 O O . PRO A 1 98 ? 7.029 -10.983 -17.377 1.00 73.44 98 PRO A O 1
ATOM 820 N N . ILE A 1 99 ? 4.828 -10.440 -17.358 1.00 65.31 99 ILE A N 1
ATOM 821 C CA . ILE A 1 99 ? 4.340 -11.483 -18.271 1.00 65.31 99 ILE A CA 1
ATOM 822 C C . ILE A 1 99 ? 4.160 -10.857 -19.653 1.00 65.31 99 ILE A C 1
ATOM 824 O O . ILE A 1 99 ? 3.701 -9.688 -19.698 1.00 65.31 99 ILE A O 1
#

Secondary structure (DSSP, 8-state):
-EEEEEEEEETTT-TTT-EEEEPPPP-TT---HHHHHHHHSPSSS-EEEESTTS---HHHHHHHTS-EEEEETTEEEEE-GGG-SEEEEEEEE-PPPP-

Organism: NCBI:txid252671

Radius of gyration: 14.64 Å; chains: 1; bounding box: 28×27×42 Å

Sequence (99 aa):
MVYGSGQFWNKWQRPAERFIDKIPEWDEKRVSFESEITKSLPGNGNYFIDFSAAPKNFKLQYFMSTPLSLRENDYYMQIEPQEWDGCIYLQIASPATPI